Protein AF-A0A164W5P7-F1 (afdb_monomer_lite)

Secondary structure (DSSP, 8-state):
----THHHHHHHHHHHHHHHHHHTT--------------TTSPP---------TT-------B--TT-SS-B--

pLDDT: mean 80.92, std 12.02, range [48.47, 96.62]

Sequence (74 aa):
MTMDLRRPLLIFALYVVLLQLADVIADDESIQLEKVTVLSGKTAVLPCDITPPTLDSLYLVLWYKNDSDFPIYK

Foldseek 3Di:
DDPPPVVVVVVVVVVVVVVVVVVVVPPPPPDDADDWDDDPPDDTDGDDPDDDPPVDDDDDDFDDDPPDPDTDDD

InterPro domains:
  IPR013783 Immunoglobulin-like fold [G3DSA:2.60.40.10] (18-74)
  IPR036179 Immunoglobulin-like domain superfamily [SSF48726] (32-71)

Radius of gyration: 23.91 Å; chains: 1; bounding box: 29×61×58 Å

Struc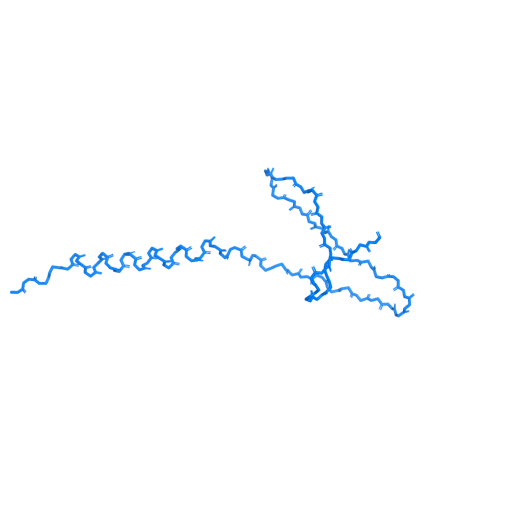ture (mmCIF, N/CA/C/O backbone):
data_AF-A0A164W5P7-F1
#
_entry.id   AF-A0A164W5P7-F1
#
loop_
_atom_site.group_PDB
_atom_site.id
_atom_site.type_symbol
_atom_site.label_atom_id
_atom_site.label_alt_id
_atom_site.label_comp_id
_atom_site.label_asym_id
_atom_site.label_entity_id
_atom_site.label_seq_id
_atom_site.pdbx_PDB_ins_code
_atom_site.Cartn_x
_atom_site.Cartn_y
_atom_site.Cartn_z
_atom_site.occupancy
_atom_site.B_iso_or_equiv
_atom_site.auth_seq_id
_atom_site.auth_comp_id
_atom_site.auth_asym_id
_atom_site.auth_atom_id
_atom_site.pdbx_PDB_model_num
ATOM 1 N N . MET A 1 1 ? 13.986 -50.691 -36.810 1.00 48.47 1 MET A N 1
ATOM 2 C CA . MET A 1 1 ? 13.188 -49.614 -36.184 1.00 48.47 1 MET A CA 1
ATOM 3 C C . MET A 1 1 ? 14.119 -48.777 -35.322 1.00 48.47 1 MET A C 1
ATOM 5 O O . MET A 1 1 ? 14.384 -49.145 -34.189 1.00 48.47 1 MET A O 1
ATOM 9 N N . THR A 1 2 ? 14.708 -47.719 -35.876 1.00 54.81 2 THR A N 1
ATOM 10 C CA . THR A 1 2 ? 15.579 -46.804 -35.124 1.00 54.81 2 THR A CA 1
ATOM 11 C C . THR A 1 2 ? 14.699 -45.732 -34.491 1.00 54.81 2 THR A C 1
ATOM 13 O O . THR A 1 2 ? 14.156 -44.885 -35.197 1.00 54.81 2 THR A O 1
ATOM 16 N N . MET A 1 3 ? 14.492 -45.807 -33.175 1.00 59.12 3 MET A N 1
ATOM 17 C CA . MET A 1 3 ? 13.855 -44.725 -32.426 1.00 59.12 3 MET A CA 1
ATOM 18 C C . MET A 1 3 ? 14.788 -43.515 -32.480 1.00 59.12 3 MET A C 1
ATOM 20 O O . MET A 1 3 ? 15.856 -43.516 -31.874 1.00 59.12 3 MET A O 1
ATOM 24 N N . ASP A 1 4 ? 14.409 -42.511 -33.268 1.00 66.12 4 ASP A N 1
ATOM 25 C CA . ASP A 1 4 ? 15.140 -41.254 -33.383 1.00 66.12 4 ASP A CA 1
ATOM 26 C C . ASP A 1 4 ? 14.989 -40.478 -32.066 1.00 66.12 4 ASP A C 1
ATOM 28 O O . ASP A 1 4 ? 13.998 -39.784 -31.820 1.00 66.12 4 ASP A O 1
ATOM 32 N N . LEU A 1 5 ? 15.965 -40.676 -31.175 1.00 64.38 5 LEU A N 1
ATOM 33 C CA . LEU A 1 5 ? 15.992 -40.165 -29.802 1.00 64.38 5 LEU A CA 1
ATOM 34 C C . LEU A 1 5 ? 16.015 -38.624 -29.741 1.00 64.38 5 LEU A C 1
ATOM 36 O O . LEU A 1 5 ? 15.830 -38.043 -28.675 1.00 64.38 5 LEU A O 1
ATOM 40 N N . ARG A 1 6 ? 16.173 -37.938 -30.882 1.00 75.25 6 ARG A N 1
ATOM 41 C CA . ARG A 1 6 ? 16.149 -36.471 -30.979 1.00 75.25 6 ARG A CA 1
ATOM 42 C C . ARG A 1 6 ? 14.759 -35.889 -30.739 1.00 75.25 6 ARG A C 1
ATOM 44 O O . ARG A 1 6 ? 14.639 -34.840 -30.119 1.00 75.25 6 ARG A O 1
ATOM 51 N N . ARG A 1 7 ? 13.699 -36.568 -31.186 1.00 77.44 7 ARG A N 1
ATOM 52 C CA . ARG A 1 7 ? 12.311 -36.104 -31.005 1.00 77.44 7 ARG A CA 1
ATOM 53 C C . ARG A 1 7 ? 11.875 -36.002 -29.535 1.00 77.44 7 ARG A C 1
ATOM 55 O O . ARG A 1 7 ? 11.377 -34.941 -29.169 1.00 77.44 7 ARG A O 1
ATOM 62 N N . PRO A 1 8 ? 12.067 -37.024 -28.677 1.00 83.56 8 PRO A N 1
ATOM 63 C CA . PRO A 1 8 ? 11.706 -36.906 -27.264 1.00 83.56 8 PRO A CA 1
ATOM 64 C C . PRO A 1 8 ? 12.574 -35.880 -26.522 1.00 83.56 8 PRO A C 1
ATOM 66 O O . PRO A 1 8 ? 12.063 -35.181 -25.654 1.00 83.56 8 PRO A O 1
ATOM 69 N N . LEU A 1 9 ? 13.847 -35.723 -26.907 1.00 83.38 9 LEU A N 1
ATOM 70 C CA . LEU A 1 9 ? 14.734 -34.700 -26.340 1.00 83.38 9 LEU A CA 1
ATOM 71 C C . LEU A 1 9 ? 14.261 -33.273 -26.653 1.00 83.38 9 LEU A C 1
ATOM 73 O O . LEU A 1 9 ? 14.306 -32.420 -25.773 1.00 83.38 9 LEU A O 1
ATOM 77 N N . LEU A 1 10 ? 13.767 -33.012 -27.868 1.00 88.06 10 LEU A N 1
ATOM 78 C CA . LEU A 1 10 ? 13.230 -31.697 -28.239 1.00 88.06 10 LEU A CA 1
ATOM 79 C C . LEU A 1 10 ? 11.944 -31.357 -27.482 1.00 88.06 10 LEU A C 1
ATOM 81 O O . LEU A 1 10 ? 11.775 -30.221 -27.052 1.00 88.06 10 LEU A O 1
ATOM 85 N N . ILE A 1 11 ? 11.054 -32.334 -27.292 1.00 89.69 11 ILE A N 1
ATOM 86 C CA . ILE A 1 11 ? 9.823 -32.143 -26.513 1.00 89.69 11 ILE A CA 1
ATOM 87 C C . ILE A 1 11 ? 10.166 -31.869 -25.047 1.00 89.69 11 ILE A C 1
ATOM 89 O O . ILE A 1 11 ? 9.605 -30.958 -24.445 1.00 89.69 11 ILE A O 1
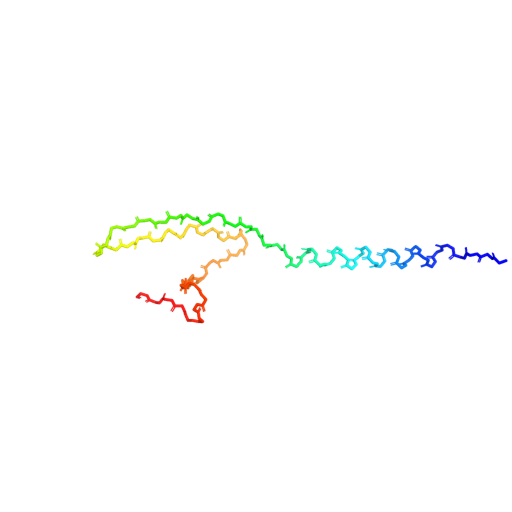ATOM 93 N N . PHE A 1 12 ? 11.119 -32.618 -24.490 1.00 89.94 12 PHE A N 1
ATOM 94 C CA . PHE A 1 12 ? 11.595 -32.401 -23.128 1.00 89.94 12 PHE A CA 1
ATOM 95 C C . PHE A 1 12 ? 12.237 -31.018 -22.968 1.00 89.94 12 PHE A C 1
ATOM 97 O O . PHE A 1 12 ? 11.910 -30.298 -22.031 1.00 89.94 12 PHE A O 1
ATOM 104 N N . ALA A 1 13 ? 13.079 -30.603 -23.918 1.00 90.69 13 ALA A N 1
ATOM 105 C CA . ALA A 1 13 ? 13.678 -29.272 -23.919 1.00 90.69 13 ALA A CA 1
ATOM 106 C C . ALA A 1 13 ? 12.617 -28.163 -24.015 1.00 90.69 13 ALA A C 1
ATOM 108 O O . ALA A 1 13 ? 12.675 -27.200 -23.258 1.00 90.69 13 ALA A O 1
ATOM 109 N N . LEU A 1 14 ? 11.613 -28.318 -24.886 1.00 90.56 14 LEU A N 1
ATOM 110 C CA . LEU A 1 14 ? 10.501 -27.372 -25.004 1.00 90.56 14 LEU A CA 1
ATOM 111 C C . LEU A 1 14 ? 9.704 -27.275 -23.695 1.00 90.56 14 LEU A C 1
ATOM 113 O O . LEU A 1 14 ? 9.367 -26.179 -23.262 1.00 90.56 14 LEU A O 1
ATOM 117 N N . TYR A 1 15 ? 9.432 -28.410 -23.050 1.00 90.81 15 TYR A N 1
ATOM 118 C CA . TYR A 1 15 ? 8.721 -28.462 -21.774 1.00 90.81 15 TYR A CA 1
ATOM 119 C C . TYR A 1 15 ? 9.498 -27.761 -20.652 1.00 90.81 15 TYR A C 1
ATOM 121 O O . TYR A 1 15 ? 8.922 -26.969 -19.912 1.00 90.81 15 TYR A O 1
ATOM 129 N N . VAL A 1 16 ? 10.812 -27.990 -20.567 1.00 89.56 16 VAL A N 1
ATOM 130 C CA . VAL A 1 16 ? 11.689 -27.299 -19.608 1.00 89.56 16 VAL A CA 1
ATOM 131 C C . VAL A 1 16 ? 11.691 -25.789 -19.854 1.00 89.56 16 VAL A C 1
ATOM 133 O O . VAL A 1 16 ? 11.551 -25.024 -18.905 1.00 89.56 16 VAL A O 1
ATOM 136 N N . VAL A 1 17 ? 11.775 -25.352 -21.114 1.00 89.00 17 VAL A N 1
ATOM 137 C CA . VAL A 1 17 ? 11.715 -23.924 -21.470 1.00 89.00 17 VAL A CA 1
ATOM 138 C C . VAL A 1 17 ? 10.376 -23.309 -21.051 1.00 89.00 17 VAL A C 1
ATOM 140 O O . VAL A 1 17 ? 10.360 -22.249 -20.433 1.00 89.00 17 VAL A O 1
ATOM 143 N N . LEU A 1 18 ? 9.255 -23.985 -21.319 1.00 84.81 18 LEU A N 1
ATOM 144 C CA . LEU A 1 18 ? 7.926 -23.516 -20.913 1.00 84.81 18 LEU A CA 1
ATOM 145 C C . LEU A 1 18 ? 7.787 -23.392 -19.389 1.00 84.81 18 LEU A C 1
ATOM 147 O O . LEU A 1 18 ? 7.191 -22.426 -18.919 1.00 84.81 18 LEU A O 1
ATOM 151 N N . LEU A 1 19 ? 8.356 -24.329 -18.623 1.00 81.44 19 LEU A N 1
ATOM 152 C CA . LEU A 1 19 ? 8.374 -24.251 -17.160 1.00 81.44 19 LEU A CA 1
ATOM 153 C C . LEU A 1 19 ? 9.194 -23.056 -16.655 1.00 81.44 19 LEU A C 1
ATOM 155 O O . LEU A 1 19 ? 8.754 -22.367 -15.742 1.00 81.44 19 LEU A O 1
ATOM 159 N N . GLN A 1 20 ? 10.347 -22.773 -17.266 1.00 76.69 20 GLN A N 1
ATOM 160 C CA . GLN A 1 20 ? 11.191 -21.634 -16.881 1.00 76.69 20 GLN A CA 1
ATOM 161 C C . GLN A 1 20 ? 10.539 -20.277 -17.182 1.00 76.69 20 GLN A C 1
ATOM 163 O O . GLN A 1 20 ? 10.729 -19.327 -16.429 1.00 76.69 20 GLN A O 1
ATOM 168 N N . LEU A 1 21 ? 9.751 -20.177 -18.258 1.00 70.38 21 LEU A N 1
ATOM 169 C CA . LEU A 1 21 ? 9.010 -18.956 -18.598 1.00 70.38 21 LEU A CA 1
ATOM 170 C C . LEU A 1 21 ? 7.915 -18.608 -17.579 1.00 70.38 21 LEU A C 1
ATOM 172 O O . LEU A 1 21 ? 7.581 -17.436 -17.452 1.00 70.38 21 LEU A O 1
ATOM 176 N N . ALA A 1 22 ? 7.357 -19.591 -16.869 1.00 66.75 22 ALA A N 1
ATOM 177 C CA . ALA A 1 22 ? 6.329 -19.345 -15.858 1.00 66.75 22 ALA A CA 1
ATOM 178 C C . ALA A 1 22 ? 6.897 -18.702 -14.579 1.00 66.75 22 ALA A C 1
ATOM 180 O O . ALA A 1 22 ? 6.226 -17.880 -13.965 1.00 66.75 22 ALA A O 1
ATOM 181 N N . ASP A 1 23 ? 8.130 -19.053 -14.211 1.00 60.50 23 ASP A N 1
ATOM 182 C CA . ASP A 1 23 ? 8.803 -18.594 -12.987 1.00 60.50 23 ASP A CA 1
ATOM 183 C C . ASP A 1 23 ? 9.175 -17.098 -13.066 1.00 60.50 23 ASP A C 1
ATOM 185 O O . ASP A 1 23 ? 8.929 -16.335 -12.141 1.00 60.50 23 ASP A O 1
ATOM 189 N N . VAL A 1 24 ? 9.620 -16.634 -14.244 1.00 60.00 24 VAL A N 1
ATOM 190 C CA . VAL A 1 24 ? 10.017 -15.230 -14.501 1.00 60.00 24 VAL A CA 1
ATOM 191 C C . VAL A 1 24 ? 8.863 -14.225 -14.330 1.00 60.00 24 VAL A C 1
ATOM 193 O O . VAL A 1 24 ? 9.104 -13.036 -14.146 1.00 60.00 24 VAL A O 1
ATOM 196 N N . ILE A 1 25 ? 7.607 -14.675 -14.396 1.00 58.88 25 ILE A N 1
ATOM 197 C CA . ILE A 1 25 ? 6.424 -13.807 -14.257 1.00 58.88 25 ILE A CA 1
ATOM 198 C C . ILE A 1 25 ? 6.037 -13.634 -12.774 1.00 58.88 25 ILE A C 1
ATOM 200 O O . ILE A 1 25 ? 5.230 -12.767 -12.447 1.00 58.88 25 ILE A O 1
ATOM 204 N N . ALA A 1 26 ? 6.614 -14.431 -11.872 1.00 55.34 26 ALA A N 1
ATOM 205 C CA . ALA A 1 26 ? 6.262 -14.479 -10.459 1.00 55.34 26 ALA A CA 1
ATOM 206 C C . ALA A 1 26 ? 7.434 -14.047 -9.566 1.00 55.34 26 ALA A C 1
ATOM 208 O O . ALA A 1 26 ? 7.825 -14.773 -8.658 1.00 55.34 26 ALA A O 1
ATOM 209 N N . ASP A 1 27 ? 7.982 -12.853 -9.795 1.00 55.28 27 ASP A N 1
ATOM 210 C CA . ASP A 1 27 ? 8.813 -12.197 -8.778 1.00 55.28 27 ASP A CA 1
ATOM 211 C C . ASP A 1 27 ? 7.887 -11.507 -7.761 1.00 55.28 27 ASP A C 1
ATOM 213 O O . ASP A 1 27 ? 7.690 -10.293 -7.776 1.00 55.28 27 ASP A O 1
ATOM 217 N N . ASP A 1 28 ? 7.210 -12.318 -6.946 1.00 63.19 28 ASP A N 1
ATOM 218 C CA . ASP A 1 28 ? 6.443 -11.858 -5.785 1.00 63.19 28 ASP A CA 1
ATOM 219 C C . ASP A 1 28 ? 7.345 -12.003 -4.557 1.00 63.19 28 ASP A C 1
ATOM 221 O O . ASP A 1 28 ? 7.295 -12.993 -3.820 1.00 63.19 28 ASP A O 1
ATOM 225 N N . GLU A 1 29 ? 8.264 -11.053 -4.380 1.00 68.38 29 GLU A N 1
ATOM 226 C CA . GLU A 1 29 ? 9.073 -11.003 -3.168 1.00 68.38 29 GLU A CA 1
ATOM 227 C C . GLU A 1 29 ? 8.133 -10.746 -1.979 1.00 68.38 29 GLU A C 1
ATOM 229 O O . GLU A 1 29 ? 7.552 -9.670 -1.826 1.00 68.38 29 GLU A O 1
ATOM 234 N N . SER A 1 30 ? 7.936 -11.758 -1.133 1.00 64.62 30 SER A N 1
ATOM 235 C CA . SER A 1 30 ? 7.012 -11.660 -0.005 1.00 64.62 30 SER A CA 1
ATOM 236 C C . SER A 1 30 ? 7.555 -10.688 1.050 1.00 64.62 30 SER A C 1
ATOM 238 O O . SER A 1 30 ? 8.438 -11.038 1.840 1.00 64.62 30 SER A O 1
ATOM 240 N N . ILE A 1 31 ? 7.017 -9.470 1.093 1.00 71.38 31 ILE A N 1
ATOM 241 C CA . ILE A 1 31 ? 7.388 -8.454 2.084 1.00 71.38 31 ILE A CA 1
ATOM 242 C C . ILE A 1 31 ? 6.691 -8.760 3.415 1.00 71.38 31 ILE A C 1
ATOM 244 O O . ILE A 1 31 ? 5.469 -8.911 3.486 1.00 71.38 31 ILE A O 1
ATOM 248 N N . GLN A 1 32 ? 7.458 -8.819 4.507 1.00 73.69 32 GLN A N 1
ATOM 249 C CA . GLN A 1 32 ? 6.880 -8.921 5.846 1.00 73.69 32 GLN A CA 1
ATOM 250 C C . GLN A 1 32 ? 6.256 -7.582 6.248 1.00 73.69 32 GLN A C 1
ATOM 252 O O . GLN A 1 32 ? 6.952 -6.595 6.473 1.00 73.69 32 GLN A O 1
ATOM 257 N N . LEU A 1 33 ? 4.929 -7.562 6.354 1.00 74.31 33 LEU A N 1
ATOM 258 C CA . LEU A 1 33 ? 4.175 -6.397 6.808 1.00 74.31 33 LEU A CA 1
ATOM 259 C C . LEU A 1 33 ? 4.315 -6.212 8.324 1.00 74.31 33 LEU A C 1
ATOM 261 O O . LEU A 1 33 ? 4.086 -7.139 9.106 1.00 74.31 33 LEU A O 1
ATOM 265 N N . GLU A 1 34 ? 4.628 -4.990 8.753 1.00 83.75 34 GLU A N 1
ATOM 266 C CA . GLU A 1 34 ? 4.652 -4.640 10.171 1.00 83.75 34 GLU A CA 1
ATOM 267 C C . GLU A 1 34 ? 3.227 -4.552 10.740 1.00 83.75 34 GLU A C 1
ATOM 269 O O . GLU A 1 34 ? 2.347 -3.864 10.212 1.00 83.75 34 GLU A O 1
ATOM 274 N N . LYS A 1 35 ? 2.986 -5.231 11.866 1.00 88.94 35 LYS A N 1
ATOM 275 C CA . LYS A 1 35 ? 1.699 -5.172 12.563 1.00 88.94 35 LYS A CA 1
ATOM 276 C C . LYS A 1 35 ? 1.650 -3.975 13.511 1.00 88.94 35 LYS A C 1
ATOM 278 O O . LYS A 1 35 ? 2.219 -4.012 14.599 1.00 88.94 35 LYS A O 1
ATOM 283 N N . VAL A 1 36 ? 0.851 -2.970 13.162 1.00 90.50 36 VAL A N 1
ATOM 284 C CA . VAL A 1 36 ? 0.595 -1.804 14.020 1.00 90.50 36 VAL A CA 1
ATOM 285 C C . VAL A 1 36 ? -0.600 -2.061 14.944 1.00 90.50 36 VAL A C 1
ATOM 287 O O . VAL A 1 36 ? -1.671 -2.472 14.500 1.00 90.50 36 VAL A O 1
ATOM 290 N N . THR A 1 37 ? -0.440 -1.791 16.243 1.00 93.69 37 THR A N 1
ATOM 291 C CA . THR A 1 37 ? -1.528 -1.854 17.236 1.00 93.69 37 THR A CA 1
ATOM 292 C C . THR A 1 37 ? -1.722 -0.481 17.870 1.00 93.69 37 THR A C 1
ATOM 294 O O . THR A 1 37 ? -0.753 0.158 18.270 1.00 93.69 37 THR A O 1
ATOM 297 N N . VAL A 1 38 ? -2.972 -0.026 17.989 1.00 94.31 38 VAL A N 1
ATOM 298 C CA . VAL A 1 38 ? -3.309 1.272 18.588 1.00 94.31 38 VAL A CA 1
ATOM 299 C C . VAL A 1 38 ? -4.459 1.128 19.584 1.00 94.31 38 VAL A C 1
ATOM 301 O O . VAL A 1 38 ? -5.292 0.230 19.466 1.00 94.31 38 VAL A O 1
ATOM 304 N N . LEU A 1 39 ? -4.514 2.020 20.573 1.00 96.62 39 LEU A N 1
ATOM 305 C CA . LEU A 1 39 ? -5.634 2.090 21.511 1.00 96.62 39 LEU A CA 1
ATOM 306 C C . LEU A 1 39 ? -6.897 2.621 20.823 1.00 96.62 39 LEU A C 1
ATOM 308 O O . LEU A 1 39 ? -6.830 3.495 19.959 1.00 96.62 39 LEU A O 1
ATOM 312 N N . SER A 1 40 ? -8.062 2.144 21.262 1.00 95.56 40 SER A N 1
ATOM 313 C CA . SER A 1 40 ? -9.347 2.612 20.736 1.00 95.56 40 SER A CA 1
ATOM 314 C C . SER A 1 40 ? -9.503 4.133 20.885 1.00 95.56 40 SER A C 1
ATOM 316 O O . SER A 1 40 ? -9.152 4.711 21.916 1.00 95.56 40 SER A O 1
ATOM 318 N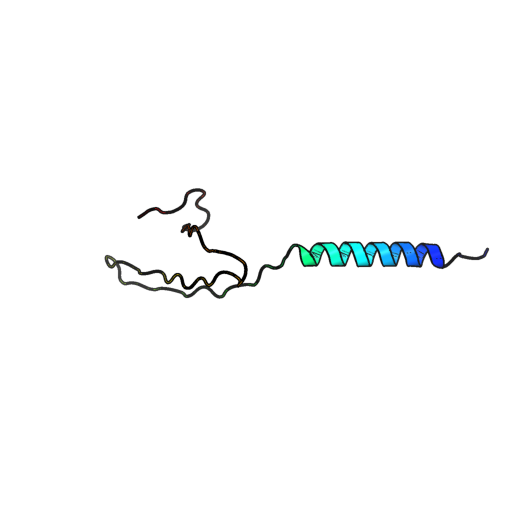 N . GLY A 1 41 ? -10.004 4.787 19.834 1.00 94.81 41 GLY A N 1
ATOM 319 C CA . GLY A 1 41 ? -10.164 6.244 19.769 1.00 94.81 41 GLY A CA 1
ATOM 320 C C . GLY A 1 41 ? -8.871 7.031 19.523 1.00 94.81 41 GLY A C 1
ATOM 321 O O . GLY A 1 41 ? -8.908 8.262 19.510 1.00 94.81 41 GLY A O 1
ATOM 322 N N . LYS A 1 42 ? -7.727 6.362 19.329 1.00 95.38 42 LYS A N 1
ATOM 323 C CA . LYS A 1 42 ? -6.466 6.996 18.921 1.00 95.38 42 LYS A CA 1
ATOM 324 C C . LYS A 1 42 ? -6.196 6.774 17.434 1.00 95.38 42 LYS A C 1
ATOM 326 O O . LYS A 1 42 ? -6.638 5.796 16.840 1.00 95.38 42 LYS A O 1
ATOM 331 N N . THR A 1 43 ? -5.448 7.698 16.841 1.00 92.19 43 THR A N 1
ATOM 332 C CA . THR A 1 43 ? -5.020 7.618 15.442 1.00 92.19 43 THR A CA 1
ATOM 333 C C . THR A 1 43 ? -3.868 6.628 15.307 1.00 92.19 43 THR A C 1
ATOM 335 O O . THR A 1 43 ? -2.853 6.781 15.983 1.00 92.19 43 THR A O 1
ATOM 338 N N . ALA A 1 44 ? -4.008 5.637 14.425 1.00 90.56 44 ALA A N 1
ATOM 339 C CA . ALA A 1 44 ? -2.900 4.776 14.017 1.00 90.56 44 ALA A CA 1
ATOM 340 C C . ALA A 1 44 ? -2.036 5.473 12.955 1.00 90.56 44 ALA A C 1
ATOM 342 O O . ALA A 1 44 ? -2.558 6.191 12.097 1.00 90.56 44 ALA A O 1
ATOM 343 N N . VAL A 1 45 ? -0.728 5.231 13.002 1.00 89.75 45 VAL A N 1
ATOM 344 C CA . VAL A 1 45 ? 0.226 5.623 11.959 1.00 89.75 45 VAL A CA 1
ATOM 345 C C . VAL A 1 45 ? 0.721 4.341 11.307 1.00 89.75 45 VAL A C 1
ATOM 347 O O . VAL A 1 45 ? 1.245 3.474 11.999 1.00 89.75 45 VAL A O 1
ATOM 350 N N . LEU A 1 46 ? 0.502 4.207 10.002 1.00 88.62 46 LEU A N 1
ATOM 351 C CA . LEU A 1 46 ? 0.989 3.076 9.218 1.00 88.62 46 LEU A CA 1
ATOM 352 C C . LEU A 1 46 ? 2.296 3.506 8.534 1.00 88.62 46 LEU A C 1
ATOM 354 O O . LEU A 1 46 ? 2.263 4.506 7.808 1.00 88.62 46 LEU A O 1
ATOM 358 N N . PRO A 1 47 ? 3.433 2.834 8.794 1.00 87.62 47 PRO A N 1
ATOM 359 C CA . PRO A 1 47 ? 4.703 3.170 8.157 1.00 87.62 47 PRO A CA 1
ATOM 360 C C . PRO A 1 47 ? 4.655 2.876 6.652 1.00 87.62 47 PRO A C 1
ATOM 362 O O . PRO A 1 47 ? 3.923 1.994 6.201 1.00 87.62 47 PRO A O 1
ATOM 365 N N . CYS A 1 48 ? 5.419 3.642 5.870 1.00 84.88 48 CYS A N 1
ATOM 366 C CA . CYS A 1 48 ? 5.442 3.568 4.409 1.00 84.88 48 CYS A CA 1
ATOM 367 C C . CYS A 1 48 ? 6.875 3.717 3.881 1.00 84.88 48 CYS A C 1
ATOM 369 O O . CYS A 1 48 ? 7.183 4.642 3.126 1.00 84.88 48 CYS A O 1
ATOM 371 N N . ASP A 1 49 ? 7.757 2.813 4.297 1.00 82.56 49 ASP A N 1
ATOM 372 C CA . ASP A 1 49 ? 9.173 2.851 3.932 1.00 82.56 49 ASP A CA 1
ATOM 373 C C . ASP A 1 49 ? 9.401 2.121 2.600 1.00 82.56 49 ASP A C 1
ATOM 375 O O . ASP A 1 49 ? 9.906 1.002 2.549 1.00 82.56 49 ASP A O 1
ATOM 379 N N . ILE A 1 50 ? 8.973 2.754 1.503 1.00 83.12 50 ILE A N 1
ATOM 380 C CA . ILE A 1 50 ? 9.122 2.221 0.142 1.00 83.12 50 ILE A CA 1
ATOM 381 C C . ILE A 1 50 ? 10.326 2.888 -0.517 1.00 83.12 50 ILE A C 1
ATOM 383 O O . ILE A 1 50 ? 10.355 4.106 -0.692 1.00 83.12 50 ILE A O 1
ATOM 387 N N . THR A 1 51 ? 11.304 2.081 -0.922 1.00 84.75 51 THR A N 1
ATOM 388 C CA . THR A 1 51 ? 12.443 2.549 -1.720 1.00 84.75 51 THR A CA 1
ATOM 389 C C . THR A 1 51 ? 12.250 2.078 -3.159 1.00 84.75 51 THR A C 1
ATOM 391 O O . THR A 1 51 ? 12.212 0.867 -3.376 1.00 84.75 51 THR A O 1
ATOM 394 N N . PRO A 1 52 ? 12.092 2.982 -4.145 1.00 83.44 52 PRO A N 1
ATOM 395 C CA . PRO A 1 52 ? 11.991 2.567 -5.537 1.00 83.44 52 PRO A CA 1
ATOM 396 C C . PRO A 1 52 ? 13.315 1.940 -6.012 1.00 83.44 52 PRO A C 1
ATOM 398 O O . PRO A 1 52 ? 14.384 2.316 -5.517 1.00 83.44 52 PRO A O 1
ATOM 401 N N . PRO A 1 53 ? 13.272 1.018 -6.988 1.00 82.12 53 PRO A N 1
ATOM 402 C CA . PRO A 1 53 ? 14.467 0.542 -7.675 1.00 82.12 53 PRO A CA 1
ATOM 403 C C . PRO A 1 53 ? 15.289 1.707 -8.241 1.00 82.12 53 PRO A C 1
ATOM 405 O O . PRO A 1 53 ? 14.749 2.743 -8.614 1.00 82.12 53 PRO A O 1
ATOM 408 N N . THR A 1 54 ? 16.607 1.535 -8.353 1.00 78.19 54 THR A N 1
ATOM 409 C CA . THR A 1 54 ? 17.565 2.614 -8.676 1.00 78.19 54 THR A CA 1
ATOM 410 C C . THR A 1 54 ? 17.332 3.341 -10.005 1.00 78.19 54 THR A C 1
ATOM 412 O O . THR A 1 54 ? 17.848 4.443 -10.181 1.00 78.19 54 THR A O 1
ATOM 415 N N . LEU A 1 55 ? 16.593 2.744 -10.940 1.00 76.12 55 LEU A N 1
ATOM 416 C CA . LEU A 1 55 ? 16.293 3.31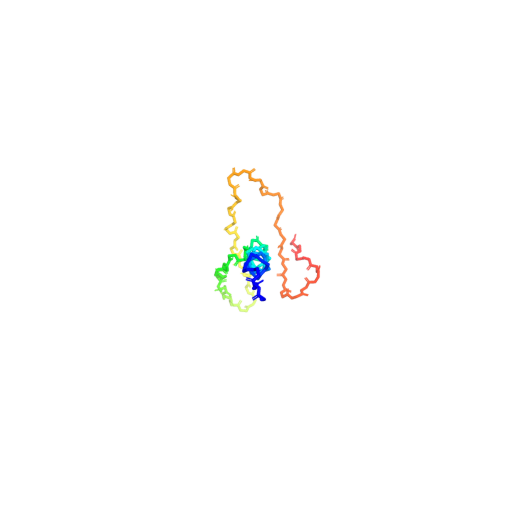4 -12.258 1.00 76.12 55 LEU A CA 1
ATOM 417 C C . LEU A 1 55 ? 14.864 3.866 -12.368 1.00 76.12 55 LEU A C 1
ATOM 419 O O . LEU A 1 55 ? 14.542 4.483 -13.383 1.00 76.12 55 LEU A O 1
ATOM 423 N N . ASP A 1 56 ? 14.046 3.700 -11.327 1.00 80.00 56 ASP A N 1
ATOM 424 C CA . ASP A 1 56 ? 12.646 4.108 -11.303 1.00 80.00 56 ASP A CA 1
ATOM 425 C C . ASP A 1 56 ? 12.402 5.238 -10.298 1.00 80.00 56 ASP A C 1
ATOM 427 O O . ASP A 1 56 ? 13.088 5.396 -9.289 1.00 80.00 56 ASP A O 1
ATOM 431 N N . SER A 1 57 ? 11.392 6.060 -10.583 1.00 82.88 57 SER A N 1
ATOM 432 C CA . SER A 1 57 ? 10.933 7.124 -9.687 1.00 82.88 57 SER A CA 1
ATOM 433 C C . SER A 1 57 ? 9.581 6.756 -9.081 1.00 82.88 57 SER A C 1
ATOM 435 O O . SER A 1 57 ? 8.676 6.303 -9.779 1.00 82.88 57 SER A O 1
ATOM 437 N N . LEU A 1 58 ? 9.429 6.973 -7.774 1.00 84.00 58 LEU A N 1
ATOM 438 C CA . LEU A 1 58 ? 8.172 6.754 -7.061 1.00 84.00 58 LEU A CA 1
ATOM 439 C C . LEU A 1 58 ? 7.260 7.979 -7.220 1.00 84.00 58 LEU A C 1
ATOM 441 O O . LEU A 1 58 ? 7.555 9.049 -6.694 1.00 84.00 58 LEU A O 1
ATOM 445 N N . TYR A 1 59 ? 6.150 7.818 -7.943 1.00 85.25 59 TYR A N 1
ATOM 446 C CA . TYR A 1 59 ? 5.216 8.915 -8.238 1.00 85.25 59 TYR A CA 1
ATOM 447 C C . TYR A 1 59 ? 3.954 8.904 -7.375 1.00 85.25 59 TYR A C 1
ATOM 449 O O . TYR A 1 59 ? 3.390 9.961 -7.099 1.00 85.25 59 TYR A O 1
ATOM 457 N N . LEU A 1 60 ? 3.479 7.720 -6.981 1.00 87.31 60 LEU A N 1
ATOM 458 C CA . LEU A 1 60 ? 2.198 7.563 -6.305 1.00 87.31 60 LEU A CA 1
ATOM 459 C C . LEU A 1 60 ? 2.224 6.361 -5.363 1.00 87.31 60 LEU A C 1
ATOM 461 O O . LEU A 1 60 ? 2.673 5.282 -5.739 1.00 87.31 60 LEU A O 1
ATOM 465 N N . VAL A 1 61 ? 1.676 6.554 -4.164 1.00 87.94 61 VAL A N 1
ATOM 466 C CA . VAL A 1 61 ? 1.405 5.489 -3.195 1.00 87.94 61 VAL A CA 1
ATOM 467 C C . VAL A 1 61 ? -0.072 5.550 -2.833 1.00 87.94 61 VAL A C 1
ATOM 469 O O . VAL A 1 61 ? -0.580 6.609 -2.464 1.00 87.94 61 VAL A O 1
ATOM 472 N N . LEU A 1 62 ? -0.762 4.417 -2.953 1.00 90.31 62 LEU A N 1
ATOM 473 C CA . LEU A 1 62 ? -2.182 4.279 -2.640 1.00 90.31 62 LEU A CA 1
ATOM 474 C C . LEU A 1 62 ? -2.359 3.265 -1.515 1.00 90.31 62 LEU A C 1
ATOM 476 O O . LEU A 1 62 ? -1.782 2.182 -1.554 1.00 90.31 62 LEU A O 1
ATOM 480 N N . TRP A 1 63 ? -3.190 3.605 -0.535 1.00 89.94 63 TRP A N 1
ATOM 481 C CA . TRP A 1 63 ? -3.536 2.706 0.559 1.00 89.94 63 TRP A CA 1
ATOM 482 C C . TRP A 1 63 ? -4.880 2.046 0.296 1.00 89.94 63 TRP A C 1
ATOM 484 O O . TRP A 1 63 ? -5.863 2.736 0.045 1.00 89.94 63 TRP A O 1
ATOM 494 N N . TYR A 1 64 ? -4.942 0.727 0.431 1.00 90.75 64 TYR A N 1
ATOM 495 C CA . TYR A 1 64 ? -6.183 -0.041 0.378 1.00 90.75 64 TYR A CA 1
ATOM 496 C C . TYR A 1 64 ? -6.409 -0.727 1.720 1.00 90.75 64 TYR A C 1
ATOM 498 O O . TYR A 1 64 ? -5.465 -1.054 2.441 1.00 90.75 64 TYR A O 1
ATOM 506 N N . LYS A 1 65 ? -7.674 -0.926 2.081 1.00 89.38 65 LYS A N 1
ATOM 507 C CA . LYS A 1 65 ? -8.044 -1.678 3.279 1.00 89.38 65 LYS A CA 1
ATOM 508 C C . LYS A 1 65 ? -8.720 -2.967 2.854 1.00 89.38 65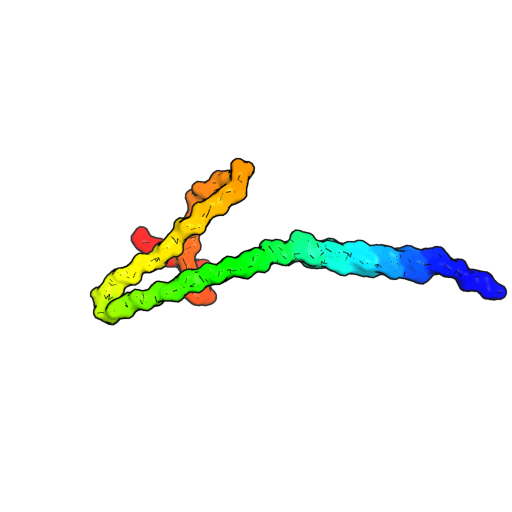 LYS A C 1
ATOM 510 O O . LYS A 1 65 ? -9.833 -2.913 2.337 1.00 89.38 65 LYS A O 1
ATOM 515 N N . ASN A 1 66 ? -8.082 -4.094 3.164 1.00 88.00 66 ASN A N 1
ATOM 516 C CA . ASN A 1 66 ? -8.523 -5.424 2.739 1.00 88.00 66 ASN A CA 1
ATOM 517 C C . ASN A 1 66 ? -8.741 -5.445 1.212 1.00 88.00 66 ASN A C 1
ATOM 519 O O . ASN A 1 66 ? -7.998 -4.795 0.482 1.00 88.00 66 ASN A O 1
ATOM 523 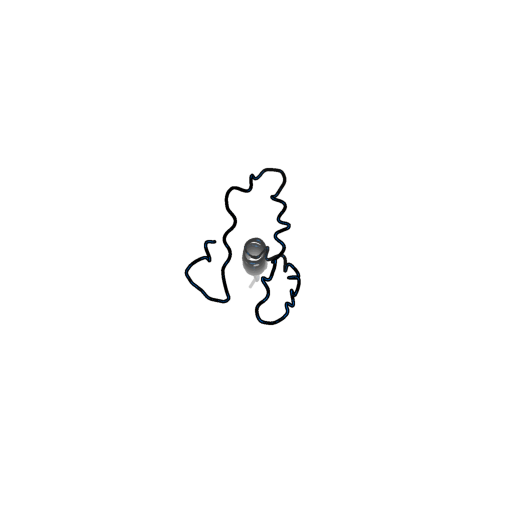N N . ASP A 1 67 ? -9.801 -6.107 0.757 1.00 87.62 67 ASP A N 1
ATOM 524 C CA . ASP A 1 67 ? -10.162 -6.267 -0.655 1.00 87.62 67 ASP A CA 1
ATOM 525 C C . ASP A 1 67 ? -10.999 -5.087 -1.188 1.00 87.62 67 ASP A C 1
ATOM 527 O O . ASP A 1 67 ? -11.933 -5.264 -1.964 1.00 87.62 67 ASP A O 1
ATOM 531 N N . SER A 1 68 ? -10.739 -3.870 -0.703 1.00 91.12 68 SER A N 1
ATOM 532 C CA . SER A 1 68 ? -11.429 -2.676 -1.201 1.00 91.12 68 SER A CA 1
ATOM 533 C C . SER A 1 68 ? -10.970 -2.356 -2.620 1.00 91.12 68 SER A C 1
ATOM 535 O O . SER A 1 68 ? -9.779 -2.171 -2.843 1.00 91.12 68 SER A O 1
ATOM 537 N N . ASP A 1 69 ? -11.913 -2.170 -3.542 1.00 91.38 69 ASP A N 1
ATOM 538 C CA . ASP A 1 69 ? -11.618 -1.732 -4.916 1.00 91.38 69 ASP A CA 1
ATOM 539 C C . ASP A 1 69 ? -11.205 -0.251 -4.999 1.00 91.38 69 ASP A C 1
ATOM 541 O O . ASP A 1 69 ? -10.678 0.209 -6.011 1.00 91.38 69 ASP A O 1
ATOM 545 N N . PHE A 1 70 ? -11.451 0.517 -3.932 1.00 92.38 70 PHE A N 1
ATOM 546 C CA . PHE A 1 70 ? -11.160 1.947 -3.870 1.00 92.38 70 PHE A CA 1
ATOM 547 C C . PHE A 1 70 ? -10.085 2.250 -2.823 1.00 92.38 70 PHE A C 1
ATOM 549 O O . PHE A 1 70 ? -10.157 1.715 -1.706 1.00 92.38 70 PHE A O 1
ATOM 556 N N . PRO A 1 71 ? -9.118 3.129 -3.140 1.00 91.88 71 PRO A N 1
ATOM 557 C CA . PRO A 1 71 ? -8.093 3.524 -2.189 1.00 91.88 71 PRO A CA 1
ATOM 558 C C . PRO A 1 71 ? -8.636 4.498 -1.138 1.00 91.88 71 PRO A C 1
ATOM 560 O O . PRO A 1 71 ? -9.600 5.238 -1.351 1.00 91.88 71 PRO A O 1
ATOM 563 N N . ILE A 1 72 ? -7.980 4.511 0.018 1.00 87.81 72 ILE A N 1
ATOM 564 C CA . ILE A 1 72 ? -8.242 5.436 1.112 1.00 87.81 72 ILE A CA 1
ATOM 565 C C . ILE A 1 72 ? -7.473 6.724 0.843 1.00 87.81 72 ILE A C 1
ATOM 567 O O . ILE A 1 72 ? -6.243 6.754 0.880 1.00 87.81 72 ILE A O 1
ATOM 571 N N . TYR A 1 73 ? -8.221 7.799 0.634 1.00 75.75 73 TYR A N 1
ATOM 572 C CA . TYR A 1 73 ? -7.697 9.157 0.609 1.00 75.75 73 TYR A CA 1
ATOM 573 C C . TYR A 1 73 ? -7.842 9.774 2.002 1.00 75.75 73 TYR A C 1
ATOM 575 O O . TYR A 1 73 ? -8.856 9.564 2.674 1.00 75.75 73 TYR A O 1
ATOM 583 N N . LYS A 1 74 ? -6.821 10.507 2.444 1.00 60.25 74 LYS A N 1
ATOM 584 C CA . LYS A 1 74 ? -6.901 11.360 3.632 1.00 60.25 74 LYS A CA 1
ATOM 585 C C . LYS A 1 74 ? -7.139 12.805 3.235 1.00 60.25 74 LYS A C 1
ATOM 587 O O . LYS A 1 74 ? -6.563 13.217 2.207 1.00 60.25 74 LYS A O 1
#

Organism: NCBI:txid35525